Protein AF-A0A947NIG0-F1 (afdb_monomer_lite)

Sequence (132 aa):
MKEMLMEQLEGLLTDTSHSRRLARRLVVLAGCLAEGPMPEEMQHQLTSLSRLMVLQDILDPLTESLNRMAYKIGYANSEQAQMRDSSPEIVAILGQIEEVRRQMAEIDPINFAEIITWVISLARGQKLWLRK

Structure (mmCIF, N/CA/C/O backbone):
data_AF-A0A947NIG0-F1
#
_entry.id   AF-A0A947NIG0-F1
#
loop_
_atom_site.group_PDB
_atom_site.id
_atom_site.type_symbol
_atom_site.label_atom_id
_atom_site.label_alt_id
_atom_site.label_comp_id
_atom_site.label_asym_id
_atom_site.label_entity_id
_atom_site.label_seq_id
_atom_site.pdbx_PDB_ins_code
_atom_site.Cartn_x
_atom_site.Cartn_y
_atom_site.Cartn_z
_atom_site.occupancy
_atom_site.B_iso_or_equiv
_atom_site.auth_seq_id
_atom_site.auth_comp_id
_atom_site.auth_asym_id
_atom_site.auth_atom_id
_atom_site.pdbx_PDB_model_num
ATOM 1 N N . MET A 1 1 ? -23.996 1.587 4.424 1.00 58.38 1 MET A N 1
ATOM 2 C CA . MET A 1 1 ? -22.710 2.091 4.968 1.00 58.38 1 MET A CA 1
ATOM 3 C C . MET A 1 1 ? -22.131 1.144 6.019 1.00 58.38 1 MET A C 1
ATOM 5 O O . MET A 1 1 ? -21.043 0.644 5.791 1.00 58.38 1 MET A O 1
ATOM 9 N N . LYS A 1 2 ? -22.851 0.814 7.104 1.00 59.34 2 LYS A N 1
ATOM 10 C CA . LYS A 1 2 ? -22.375 -0.157 8.115 1.00 59.34 2 LYS A CA 1
ATOM 11 C C . LYS A 1 2 ? -22.168 -1.582 7.576 1.00 59.34 2 LYS A C 1
ATOM 13 O O . LYS A 1 2 ? -21.161 -2.193 7.898 1.00 59.34 2 LYS A O 1
ATOM 18 N N . GLU A 1 3 ? -23.064 -2.069 6.715 1.00 59.12 3 GLU A N 1
ATOM 19 C CA . GLU A 1 3 ? -22.919 -3.389 6.067 1.00 59.12 3 GLU A CA 1
ATOM 20 C C . GLU A 1 3 ? -21.686 -3.451 5.151 1.00 59.12 3 GLU A C 1
ATOM 22 O O . GLU A 1 3 ? -20.898 -4.379 5.249 1.00 59.12 3 GLU A O 1
ATOM 27 N N . MET A 1 4 ? -21.430 -2.396 4.371 1.00 62.59 4 MET A N 1
ATOM 28 C CA . MET A 1 4 ? -20.229 -2.285 3.530 1.00 62.59 4 MET A CA 1
ATOM 29 C C . MET A 1 4 ? -18.931 -2.290 4.354 1.00 62.59 4 MET A C 1
ATOM 31 O O . MET A 1 4 ? -17.960 -2.931 3.971 1.00 62.59 4 MET A O 1
ATOM 35 N N . LEU A 1 5 ? -18.899 -1.591 5.495 1.00 62.72 5 LEU A N 1
ATOM 36 C CA . LEU A 1 5 ? -17.736 -1.597 6.393 1.00 62.72 5 LEU A CA 1
ATOM 37 C C . LEU A 1 5 ? -17.489 -2.990 6.989 1.00 62.72 5 LEU A C 1
ATOM 39 O O . LEU A 1 5 ? -16.338 -3.392 7.122 1.00 62.72 5 LEU A O 1
ATOM 43 N N . MET A 1 6 ? -18.558 -3.723 7.307 1.00 63.03 6 MET A N 1
ATOM 44 C CA . MET A 1 6 ? -18.499 -5.091 7.822 1.00 63.03 6 MET A CA 1
ATOM 45 C C . MET A 1 6 ? -17.961 -6.066 6.762 1.00 63.03 6 MET A C 1
ATOM 47 O O . MET A 1 6 ? -17.028 -6.805 7.057 1.00 63.03 6 MET A O 1
ATOM 51 N N . GLU A 1 7 ? -18.432 -5.976 5.515 1.00 67.62 7 GLU A N 1
ATOM 52 C CA . GLU A 1 7 ? -17.905 -6.759 4.383 1.00 67.62 7 GLU A CA 1
ATOM 53 C C . GLU A 1 7 ? -16.418 -6.477 4.112 1.00 67.62 7 GLU A C 1
ATOM 55 O O . GLU A 1 7 ? -15.645 -7.392 3.825 1.00 67.62 7 GLU A O 1
ATOM 60 N N . GLN A 1 8 ? -15.978 -5.215 4.216 1.00 60.84 8 GLN A N 1
ATOM 61 C CA . GLN A 1 8 ? -14.556 -4.880 4.063 1.00 60.84 8 GLN A CA 1
ATOM 62 C C . GLN A 1 8 ? -13.699 -5.464 5.196 1.00 60.84 8 GLN A C 1
ATOM 64 O O . GLN A 1 8 ? -12.554 -5.840 4.947 1.00 60.84 8 GLN A O 1
ATOM 69 N N . LEU A 1 9 ? -14.242 -5.550 6.414 1.00 64.31 9 LEU A N 1
ATOM 70 C CA . LEU A 1 9 ? -13.578 -6.109 7.595 1.00 64.31 9 LEU A CA 1
ATOM 71 C C . LEU A 1 9 ? -13.499 -7.640 7.543 1.00 64.31 9 LEU A C 1
ATOM 73 O O . LEU A 1 9 ? -12.449 -8.207 7.835 1.00 64.31 9 LEU A O 1
ATOM 77 N N . GLU A 1 10 ? -14.573 -8.305 7.117 1.00 64.62 10 GLU A N 1
ATOM 78 C CA . GLU A 1 10 ? -14.578 -9.748 6.856 1.00 64.62 10 GLU A CA 1
ATOM 79 C C . GLU A 1 10 ? -13.604 -10.097 5.731 1.00 64.62 10 GLU A C 1
ATOM 81 O O . GLU A 1 10 ? -12.760 -10.977 5.891 1.00 64.62 10 GLU A O 1
ATOM 86 N N . GLY A 1 11 ? -13.621 -9.321 4.644 1.00 63.69 11 GLY A N 1
ATOM 87 C CA . GLY A 1 11 ? -12.671 -9.467 3.546 1.00 63.69 11 GLY A CA 1
ATOM 88 C C . GLY A 1 11 ? -11.210 -9.246 3.957 1.00 63.69 11 GLY A C 1
ATOM 89 O O . GLY A 1 11 ? -10.310 -9.750 3.293 1.00 63.69 11 GLY A O 1
ATOM 90 N N . LEU A 1 12 ? -10.961 -8.490 5.027 1.00 63.47 12 LEU A N 1
ATOM 91 C CA . LEU A 1 12 ? -9.640 -8.271 5.624 1.00 63.47 12 LEU A CA 1
ATOM 92 C C . LEU A 1 12 ? -9.141 -9.498 6.400 1.00 63.47 12 LEU A C 1
ATOM 94 O O . LEU A 1 12 ? -7.943 -9.763 6.419 1.00 63.47 12 LEU A O 1
ATOM 98 N N . LEU A 1 13 ? -10.059 -10.245 7.019 1.00 59.72 13 LEU A N 1
ATOM 99 C CA . LEU A 1 13 ? -9.762 -11.455 7.787 1.00 59.72 13 LEU A CA 1
ATOM 100 C C . LEU A 1 13 ? -9.614 -12.695 6.895 1.00 59.72 13 LEU A C 1
ATOM 102 O O . LEU A 1 13 ? -8.881 -13.614 7.251 1.00 59.72 13 LEU A O 1
ATOM 106 N N . THR A 1 14 ? -10.289 -12.729 5.743 1.00 59.00 14 THR A N 1
ATOM 107 C CA . THR A 1 14 ? -10.265 -13.881 4.826 1.00 59.00 14 THR A CA 1
ATOM 108 C C . THR A 1 14 ? -9.200 -13.795 3.735 1.00 59.00 14 THR A C 1
ATOM 110 O O . THR A 1 14 ? -8.807 -14.828 3.202 1.00 59.00 14 THR A O 1
ATOM 113 N N . ASP A 1 15 ? -8.747 -12.592 3.366 1.00 55.22 15 ASP A N 1
ATOM 114 C CA . ASP A 1 15 ? -7.927 -12.374 2.170 1.00 55.22 15 ASP A CA 1
ATOM 115 C C . ASP A 1 15 ? -6.534 -11.825 2.526 1.00 55.22 15 ASP A C 1
ATOM 117 O O . ASP A 1 15 ? -6.253 -10.628 2.455 1.00 55.22 15 ASP A O 1
ATOM 121 N N . THR A 1 16 ? -5.633 -12.724 2.925 1.00 54.06 16 THR A N 1
ATOM 122 C CA . THR A 1 16 ? -4.213 -12.428 3.202 1.00 54.06 16 THR A CA 1
ATOM 123 C C . THR A 1 16 ? -3.355 -12.343 1.933 1.00 54.06 16 THR A C 1
ATOM 125 O O . THR A 1 16 ? -2.162 -12.053 2.007 1.00 54.06 16 THR A O 1
ATOM 128 N N . SER A 1 17 ? -3.942 -12.589 0.756 1.00 51.47 17 SER A N 1
ATOM 129 C CA . SER A 1 17 ? -3.207 -12.884 -0.481 1.00 51.47 17 SER A CA 1
ATOM 130 C C . SER A 1 17 ? -2.858 -11.658 -1.344 1.00 51.47 17 SER A C 1
ATOM 132 O O . SER A 1 17 ? -1.958 -11.720 -2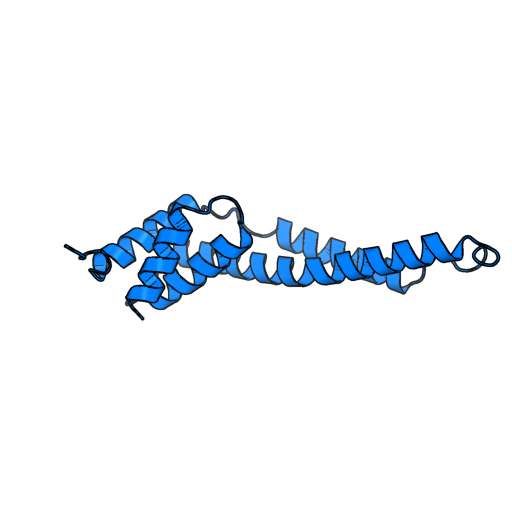.183 1.00 51.47 17 SER A O 1
ATOM 134 N N . HIS A 1 18 ? -3.512 -10.510 -1.126 1.00 55.91 18 HIS A N 1
ATOM 135 C CA . HIS A 1 18 ? -3.353 -9.318 -1.968 1.00 55.91 18 HIS A CA 1
ATOM 136 C C . HIS A 1 18 ? -3.023 -8.058 -1.155 1.00 55.91 18 HIS A C 1
ATOM 138 O O . HIS A 1 18 ? -3.906 -7.251 -0.849 1.00 55.91 18 HIS A O 1
ATOM 144 N N . SER A 1 19 ? -1.730 -7.841 -0.874 1.00 68.56 19 SER A N 1
ATOM 145 C CA . SER A 1 19 ? -1.227 -6.718 -0.055 1.00 68.56 19 SER A CA 1
ATOM 146 C C . SER A 1 19 ? -1.736 -5.338 -0.500 1.00 68.56 19 SER A C 1
ATOM 148 O O . SER A 1 19 ? -2.007 -4.485 0.339 1.00 68.56 19 SER A O 1
ATOM 150 N N . ARG A 1 20 ? -1.961 -5.125 -1.805 1.00 71.56 20 ARG A N 1
ATOM 151 C CA . ARG A 1 20 ? -2.493 -3.863 -2.354 1.00 71.56 20 ARG A CA 1
ATOM 152 C C . ARG A 1 20 ? -3.973 -3.629 -2.074 1.00 71.56 20 ARG A C 1
ATOM 154 O O . ARG A 1 20 ? -4.376 -2.507 -1.767 1.00 71.56 20 ARG A O 1
ATOM 161 N N . ARG A 1 21 ? -4.797 -4.675 -2.179 1.00 74.38 21 ARG A N 1
ATOM 162 C CA . ARG A 1 21 ? -6.225 -4.583 -1.831 1.00 74.38 21 ARG A CA 1
ATOM 163 C C . ARG A 1 21 ? -6.379 -4.393 -0.329 1.00 74.38 21 ARG A C 1
ATOM 165 O O . ARG A 1 21 ? -7.157 -3.544 0.091 1.00 74.38 21 ARG A O 1
ATOM 172 N N . LEU A 1 22 ? -5.583 -5.122 0.449 1.00 78.00 22 LEU A N 1
ATOM 173 C CA . LEU A 1 22 ? -5.493 -4.979 1.897 1.00 78.00 22 LEU A CA 1
ATOM 174 C C . LEU A 1 22 ? -5.129 -3.543 2.301 1.00 78.00 22 LEU A C 1
ATOM 176 O O . LEU A 1 22 ? -5.846 -2.931 3.086 1.00 78.00 22 LEU A O 1
ATOM 180 N N . ALA A 1 23 ? -4.077 -2.979 1.701 1.00 80.19 23 ALA A N 1
ATOM 181 C CA . ALA A 1 23 ? -3.630 -1.613 1.953 1.00 80.19 23 ALA A CA 1
ATOM 182 C C . ALA A 1 23 ? -4.735 -0.575 1.696 1.00 80.19 23 ALA A C 1
ATOM 184 O O . ALA A 1 23 ? -5.045 0.233 2.571 1.00 80.19 23 ALA A O 1
ATOM 185 N N . ARG A 1 24 ? -5.402 -0.655 0.533 1.00 82.50 24 ARG A N 1
ATOM 186 C CA . ARG A 1 24 ? -6.537 0.220 0.184 1.00 82.50 24 ARG A CA 1
ATOM 187 C C . ARG A 1 24 ? -7.672 0.113 1.201 1.00 82.50 24 ARG A C 1
ATOM 189 O O . ARG A 1 24 ? -8.195 1.135 1.637 1.00 82.50 24 ARG A O 1
ATOM 196 N N . ARG A 1 25 ? -8.041 -1.110 1.595 1.00 81.81 25 ARG A N 1
ATOM 197 C CA . ARG A 1 25 ? -9.091 -1.351 2.596 1.00 81.81 25 ARG A CA 1
ATOM 198 C C . ARG A 1 25 ? -8.741 -0.740 3.944 1.00 81.81 25 ARG A C 1
ATOM 200 O O . ARG A 1 25 ? -9.590 -0.084 4.532 1.00 81.81 25 ARG A O 1
ATOM 207 N N . LEU A 1 26 ? -7.505 -0.916 4.407 1.00 82.75 26 LEU A N 1
ATOM 208 C CA . LEU A 1 26 ? -7.053 -0.366 5.683 1.00 82.75 26 LEU A CA 1
ATOM 209 C C . LEU A 1 26 ? -7.099 1.161 5.700 1.00 82.75 26 LEU A C 1
ATOM 211 O O . LEU A 1 26 ? -7.625 1.721 6.653 1.00 82.75 26 LEU A O 1
ATOM 215 N N . VAL A 1 27 ? -6.634 1.828 4.639 1.00 84.19 27 VAL A N 1
ATOM 216 C CA . VAL A 1 27 ? -6.685 3.298 4.538 1.00 84.19 27 VAL A CA 1
ATOM 217 C C . VAL A 1 27 ? -8.131 3.805 4.536 1.00 84.19 27 VAL A C 1
ATOM 219 O O . VAL A 1 27 ? -8.456 4.742 5.264 1.00 84.19 27 VAL A O 1
ATOM 222 N N . VAL A 1 28 ? -9.022 3.167 3.769 1.00 84.25 28 VAL A N 1
ATOM 223 C CA . VAL A 1 28 ? -10.443 3.551 3.724 1.00 84.25 28 VAL A CA 1
ATOM 224 C C . VAL A 1 28 ? -11.123 3.318 5.075 1.00 84.25 28 VAL A C 1
ATOM 226 O O . VAL A 1 28 ? -11.818 4.203 5.569 1.00 84.25 28 VAL A O 1
ATOM 229 N N . LEU A 1 29 ? -10.907 2.158 5.702 1.00 82.06 29 LEU A N 1
ATOM 230 C CA . LEU A 1 29 ? -11.482 1.847 7.011 1.00 82.06 29 LEU A CA 1
ATOM 231 C C . LEU A 1 29 ? -10.958 2.784 8.097 1.00 82.06 29 LEU A C 1
ATOM 233 O O . LEU A 1 29 ? -11.755 3.282 8.883 1.00 82.06 29 LEU A O 1
ATOM 237 N N . ALA A 1 30 ? -9.657 3.072 8.112 1.00 82.94 30 ALA A N 1
ATOM 238 C CA . ALA A 1 30 ? -9.062 4.042 9.023 1.00 82.94 30 ALA A CA 1
ATOM 239 C C . ALA A 1 30 ? -9.730 5.417 8.891 1.00 82.94 30 ALA A C 1
ATOM 241 O O . ALA A 1 30 ? -10.160 5.986 9.889 1.00 82.94 30 ALA A O 1
ATOM 242 N N . GLY A 1 31 ? -9.888 5.917 7.661 1.00 82.00 31 GLY A N 1
ATOM 243 C CA . GLY A 1 31 ? -10.521 7.212 7.403 1.00 82.00 31 GLY A CA 1
ATOM 244 C C . GLY A 1 31 ? -12.012 7.258 7.749 1.00 82.00 31 GLY A C 1
ATOM 245 O O . GLY A 1 31 ? -12.503 8.291 8.192 1.00 82.00 31 GLY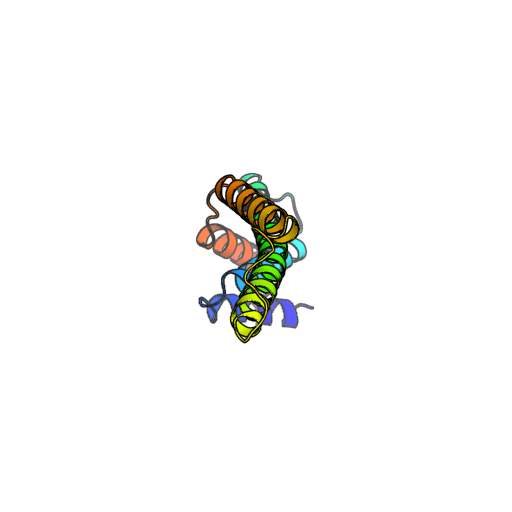 A O 1
ATOM 246 N N . CYS A 1 32 ? -12.744 6.154 7.578 1.00 79.88 32 CYS A N 1
ATOM 247 C CA . CYS A 1 32 ? -14.167 6.089 7.923 1.00 79.88 32 CYS A CA 1
ATOM 248 C C . CYS A 1 32 ? -14.429 5.876 9.421 1.00 79.88 32 CYS A C 1
ATOM 250 O O . CYS A 1 32 ? -15.478 6.288 9.912 1.00 79.88 32 CYS A O 1
ATOM 252 N N . LEU A 1 33 ? -13.527 5.192 10.129 1.00 76.62 33 LEU A N 1
ATOM 253 C CA . LEU A 1 33 ? -13.702 4.823 11.538 1.00 76.62 33 LEU A CA 1
ATOM 254 C C . LEU A 1 33 ? -13.035 5.809 12.510 1.00 76.62 33 LEU A C 1
ATOM 256 O O . LEU A 1 33 ? -13.325 5.774 13.707 1.00 76.62 33 LEU A O 1
ATOM 260 N N . ALA A 1 34 ? -12.147 6.680 12.027 1.00 73.00 34 ALA A N 1
ATOM 261 C CA . ALA A 1 34 ? -11.506 7.704 12.842 1.00 73.00 34 ALA A CA 1
ATOM 262 C C . ALA A 1 34 ? -12.484 8.853 13.161 1.00 73.00 34 ALA A C 1
ATOM 264 O O . ALA A 1 34 ? -12.598 9.822 12.419 1.00 73.00 34 ALA A O 1
ATOM 265 N N . GLU A 1 35 ? -13.185 8.753 14.293 1.00 66.88 35 GLU A N 1
ATOM 266 C CA . GLU A 1 35 ? -14.033 9.830 14.845 1.00 66.88 35 GLU A CA 1
ATOM 267 C C . GLU A 1 35 ? -13.261 10.804 15.764 1.00 66.88 35 GLU A C 1
ATOM 269 O O . GLU A 1 35 ? -13.836 11.755 16.291 1.00 66.88 35 GLU A O 1
ATOM 274 N N . GLY A 1 36 ? -11.956 10.589 15.967 1.00 70.62 36 GLY A N 1
ATOM 275 C CA . GLY A 1 36 ? -11.116 11.368 16.879 1.00 70.62 36 GLY A CA 1
ATOM 276 C C . GLY A 1 36 ? -9.665 11.500 16.405 1.00 70.62 36 GLY A C 1
ATOM 277 O O . GLY A 1 36 ? -9.330 11.024 15.318 1.00 70.62 36 GLY A O 1
ATOM 278 N N . PRO A 1 37 ? -8.795 12.151 17.201 1.00 71.00 37 PRO A N 1
ATOM 279 C CA . PRO A 1 37 ? -7.391 12.322 16.849 1.00 71.00 37 PRO A CA 1
ATOM 280 C C . PRO A 1 37 ? -6.718 10.955 16.699 1.00 71.00 37 PRO A C 1
ATOM 282 O O . PRO A 1 37 ? -6.730 10.130 17.615 1.00 71.00 37 PRO A O 1
ATOM 285 N N . MET A 1 38 ? -6.163 10.712 15.515 1.00 80.00 38 MET A N 1
ATOM 286 C CA . MET A 1 38 ? -5.456 9.478 15.202 1.00 80.00 38 MET A CA 1
ATOM 287 C C . MET A 1 38 ? -4.102 9.461 15.929 1.00 80.00 38 MET A C 1
ATOM 289 O O . MET A 1 38 ? -3.434 10.495 15.948 1.00 80.00 38 MET A O 1
ATOM 293 N N . PRO A 1 39 ? -3.675 8.323 16.512 1.00 86.69 39 PRO A N 1
ATOM 294 C CA . PRO A 1 39 ? -2.338 8.212 17.087 1.00 86.69 39 PRO A CA 1
ATOM 295 C C . PRO A 1 39 ? -1.267 8.562 16.047 1.00 86.69 39 PRO A C 1
ATOM 297 O O . PRO A 1 39 ? -1.365 8.112 14.904 1.00 86.69 39 PRO A O 1
ATOM 300 N N . GLU A 1 40 ? -0.245 9.328 16.439 1.00 85.00 40 GLU A N 1
ATOM 301 C CA . GLU A 1 40 ? 0.809 9.799 15.522 1.00 85.00 40 GLU A CA 1
ATOM 302 C C . GLU A 1 40 ? 1.504 8.641 14.792 1.00 85.00 40 GLU A C 1
ATOM 304 O O . GLU A 1 40 ? 1.755 8.718 13.592 1.00 85.00 40 GLU A O 1
ATOM 309 N N . GLU A 1 41 ? 1.728 7.524 15.486 1.00 86.50 41 GLU A N 1
ATOM 310 C CA . GLU A 1 41 ? 2.314 6.311 14.910 1.00 86.50 41 GLU A CA 1
ATOM 311 C C . GLU A 1 41 ? 1.430 5.701 13.810 1.00 86.50 41 GLU A C 1
ATOM 313 O O . GLU A 1 41 ? 1.915 5.388 12.722 1.00 86.50 41 GLU A O 1
ATOM 318 N N . MET A 1 42 ? 0.112 5.627 14.031 1.00 85.25 42 MET A N 1
ATOM 319 C CA . MET A 1 42 ? -0.842 5.163 13.015 1.00 85.25 42 MET A CA 1
ATOM 320 C C . MET A 1 42 ? -0.926 6.143 11.844 1.00 85.25 42 MET A C 1
ATOM 322 O O . MET A 1 42 ? -1.022 5.729 10.689 1.00 85.25 42 MET A O 1
ATOM 326 N N . GLN A 1 43 ? -0.850 7.446 12.121 1.00 86.94 43 GLN A N 1
ATOM 327 C CA . GLN A 1 43 ? -0.822 8.476 11.089 1.00 86.94 43 GLN A CA 1
ATOM 328 C C . GLN A 1 43 ? 0.402 8.348 10.194 1.00 86.94 43 GLN A C 1
ATOM 330 O O . GLN A 1 43 ? 0.274 8.393 8.967 1.00 86.94 43 GLN A O 1
ATOM 335 N N . HIS A 1 44 ? 1.566 8.136 10.795 1.00 87.62 44 HIS A N 1
ATOM 336 C CA . HIS A 1 44 ? 2.806 7.910 10.080 1.00 87.62 44 HIS A CA 1
ATOM 337 C C . HIS A 1 44 ? 2.726 6.640 9.224 1.00 87.62 44 HIS A C 1
ATOM 339 O O . HIS A 1 44 ? 2.932 6.693 8.011 1.00 87.62 44 HIS A O 1
ATOM 345 N N . GLN A 1 45 ? 2.315 5.515 9.815 1.00 88.19 45 GLN A N 1
ATOM 346 C CA . GLN A 1 45 ? 2.202 4.239 9.108 1.00 88.19 45 GLN A CA 1
ATOM 347 C C . GLN A 1 45 ? 1.190 4.284 7.948 1.00 88.19 45 GLN A C 1
ATOM 349 O O . GLN A 1 45 ? 1.481 3.779 6.863 1.00 88.19 45 GLN A O 1
ATOM 354 N N . LEU A 1 46 ? 0.025 4.919 8.123 1.00 87.12 46 LEU A N 1
ATOM 355 C CA . LEU A 1 46 ? -0.977 5.072 7.058 1.00 87.12 46 LEU A CA 1
ATOM 356 C C . LEU A 1 46 ? -0.525 6.034 5.955 1.00 87.12 46 LEU A C 1
ATOM 358 O O . LEU A 1 46 ? -0.868 5.832 4.787 1.00 87.12 46 LEU A O 1
ATOM 362 N N . THR A 1 47 ? 0.266 7.052 6.298 1.00 89.06 47 THR A N 1
ATOM 363 C CA . THR A 1 47 ? 0.880 7.958 5.318 1.00 89.06 47 THR A CA 1
ATOM 364 C C . THR A 1 47 ? 1.909 7.209 4.474 1.00 89.06 47 THR A C 1
ATOM 366 O O . THR A 1 47 ? 1.845 7.257 3.244 1.00 89.06 47 THR A O 1
ATOM 369 N N . SER A 1 48 ? 2.790 6.437 5.114 1.00 89.31 48 SER A N 1
ATOM 370 C CA . SER A 1 48 ? 3.758 5.560 4.446 1.00 89.31 48 SER A CA 1
ATOM 371 C C . SER A 1 48 ? 3.070 4.518 3.562 1.00 89.31 48 SER A C 1
ATOM 373 O O . SER A 1 48 ? 3.453 4.338 2.405 1.00 89.31 48 SER A O 1
ATOM 375 N N . LEU A 1 49 ? 1.987 3.905 4.046 1.00 87.69 49 LEU A N 1
ATOM 376 C CA . LEU A 1 49 ? 1.170 2.962 3.280 1.00 87.69 49 LEU A CA 1
ATOM 377 C C . LEU A 1 49 ? 0.518 3.613 2.053 1.00 87.69 49 LEU A C 1
ATOM 379 O O . LEU A 1 49 ? 0.547 3.043 0.963 1.00 87.69 49 LEU A O 1
ATOM 383 N N . SER A 1 50 ? -0.020 4.823 2.205 1.00 88.75 50 SER A N 1
ATOM 384 C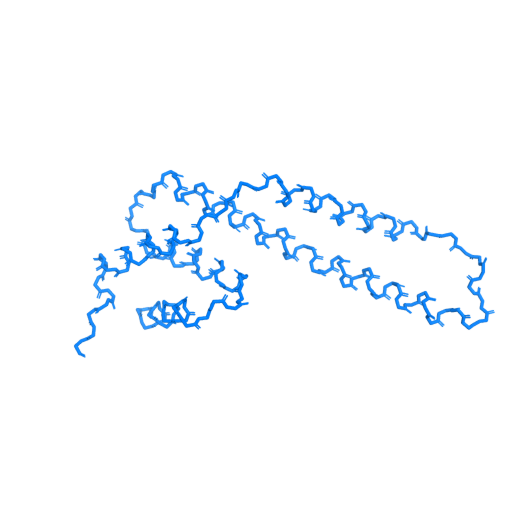 CA . SER A 1 50 ? -0.631 5.576 1.104 1.00 88.75 50 SER A CA 1
ATOM 385 C C . SER A 1 50 ? 0.403 5.972 0.048 1.00 88.75 50 SER A C 1
ATOM 387 O O . SER A 1 50 ? 0.163 5.803 -1.147 1.00 88.75 50 SER A O 1
ATOM 389 N N . ARG A 1 51 ? 1.587 6.434 0.472 1.00 89.69 51 ARG A N 1
ATOM 390 C CA . ARG A 1 51 ? 2.704 6.749 -0.431 1.00 89.69 51 ARG A CA 1
ATOM 391 C C . ARG A 1 51 ? 3.176 5.505 -1.186 1.00 89.69 51 ARG A C 1
ATOM 393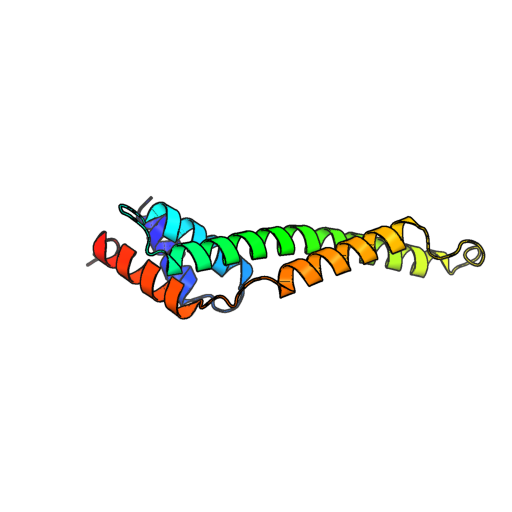 O O . ARG A 1 51 ? 3.369 5.569 -2.398 1.00 89.69 51 ARG A O 1
ATOM 400 N N . LEU A 1 52 ? 3.297 4.369 -0.496 1.00 87.75 52 LEU A N 1
ATOM 401 C CA . LEU A 1 52 ? 3.683 3.097 -1.107 1.00 87.75 52 LEU A CA 1
ATOM 402 C C . LEU A 1 52 ? 2.691 2.673 -2.195 1.00 87.75 52 LEU A C 1
ATOM 404 O O . LEU A 1 52 ? 3.106 2.250 -3.271 1.00 87.75 52 LEU A O 1
ATOM 408 N N . MET A 1 53 ? 1.390 2.820 -1.938 1.00 88.12 53 MET A N 1
ATOM 409 C CA . MET A 1 53 ? 0.347 2.510 -2.916 1.00 88.12 53 MET A CA 1
ATOM 410 C C . MET A 1 53 ? 0.457 3.371 -4.178 1.00 88.12 53 MET A C 1
ATOM 412 O O . MET A 1 53 ? 0.369 2.835 -5.278 1.00 88.12 53 MET A O 1
ATOM 416 N N . VAL A 1 54 ? 0.696 4.678 -4.032 1.00 89.00 54 VAL A N 1
ATOM 417 C CA . VAL A 1 54 ? 0.876 5.587 -5.177 1.00 89.00 54 VAL A CA 1
ATOM 418 C C . VAL A 1 54 ? 2.095 5.188 -6.008 1.00 89.00 54 VAL A C 1
ATOM 420 O O . VAL A 1 54 ? 2.005 5.113 -7.230 1.00 89.00 54 VAL A O 1
ATOM 423 N N . LEU A 1 55 ? 3.225 4.879 -5.366 1.00 87.12 55 LEU A N 1
ATOM 424 C CA . LEU A 1 55 ? 4.433 4.448 -6.079 1.00 87.12 55 LEU A CA 1
ATOM 425 C C . LEU A 1 55 ? 4.227 3.120 -6.815 1.00 87.12 55 LEU A C 1
ATOM 427 O O . LEU A 1 55 ? 4.691 2.968 -7.941 1.00 87.12 55 LEU A O 1
ATOM 431 N N . GLN A 1 56 ? 3.489 2.180 -6.223 1.00 86.50 56 GLN A N 1
ATOM 432 C CA . GLN A 1 56 ? 3.121 0.931 -6.893 1.00 86.50 56 GLN A CA 1
ATOM 433 C C . GLN A 1 56 ? 2.192 1.170 -8.093 1.00 86.50 56 GLN A C 1
ATOM 435 O O . GLN A 1 56 ? 2.391 0.559 -9.141 1.00 86.50 56 GLN A O 1
ATOM 440 N N . ASP A 1 57 ? 1.226 2.085 -7.970 1.00 87.69 57 ASP A N 1
ATOM 441 C CA . ASP A 1 57 ? 0.324 2.461 -9.066 1.00 87.69 57 ASP A CA 1
ATOM 442 C C . ASP A 1 57 ? 1.068 3.176 -10.218 1.00 87.69 57 ASP A C 1
ATOM 444 O O . ASP A 1 57 ? 0.621 3.116 -11.362 1.00 87.69 57 ASP A O 1
ATOM 448 N N . ILE A 1 58 ? 2.218 3.807 -9.945 1.00 88.06 58 ILE A N 1
ATOM 449 C CA . ILE A 1 58 ? 3.124 4.375 -10.962 1.00 88.06 58 ILE A CA 1
ATOM 450 C C . ILE A 1 58 ? 4.036 3.294 -11.568 1.00 88.06 58 ILE A C 1
ATOM 452 O O . ILE A 1 58 ? 4.294 3.301 -12.772 1.00 88.06 58 ILE A O 1
ATOM 456 N N . LEU A 1 59 ? 4.527 2.349 -10.764 1.00 87.25 59 LEU A N 1
ATOM 457 C CA . LEU A 1 59 ? 5.463 1.315 -11.212 1.00 87.25 59 LEU A CA 1
ATOM 458 C C . LEU A 1 59 ? 4.837 0.338 -12.219 1.00 87.25 59 LEU A C 1
ATOM 460 O O . LEU A 1 59 ? 5.497 -0.069 -13.179 1.00 87.25 59 LEU A O 1
ATOM 464 N N . ASP A 1 60 ? 3.577 -0.038 -12.003 1.00 86.19 60 ASP A N 1
ATOM 465 C CA . ASP A 1 60 ? 2.845 -0.974 -12.860 1.00 86.19 60 ASP A CA 1
ATOM 466 C C . ASP A 1 60 ? 2.788 -0.527 -14.339 1.00 86.19 60 ASP A C 1
ATOM 468 O O . ASP A 1 60 ? 3.255 -1.283 -15.200 1.00 86.19 60 ASP A O 1
ATOM 472 N N . PRO A 1 61 ? 2.303 0.685 -14.686 1.00 88.50 61 PRO A N 1
ATOM 473 C CA . PRO A 1 61 ? 2.253 1.138 -16.075 1.00 88.50 61 PRO A CA 1
ATOM 474 C C . PRO A 1 61 ? 3.643 1.358 -16.683 1.00 88.50 61 PRO A C 1
ATOM 476 O O . PRO A 1 61 ? 3.814 1.141 -17.886 1.00 88.50 61 PRO A O 1
ATOM 479 N N . LEU A 1 62 ? 4.650 1.745 -15.888 1.00 85.38 62 LEU A N 1
ATOM 480 C CA . LEU A 1 62 ? 6.037 1.855 -16.358 1.00 85.38 62 LEU A CA 1
ATOM 481 C C . LEU A 1 62 ? 6.596 0.486 -16.760 1.00 85.38 62 LEU A C 1
ATOM 483 O O . LEU A 1 62 ? 7.178 0.338 -17.835 1.00 85.38 62 LEU A O 1
ATOM 487 N N . THR A 1 63 ? 6.357 -0.532 -15.934 1.00 84.25 63 THR A N 1
ATOM 488 C CA . THR A 1 63 ? 6.790 -1.908 -16.202 1.00 84.25 63 THR A CA 1
ATOM 489 C C . THR A 1 63 ? 6.048 -2.500 -17.400 1.00 84.25 63 THR A C 1
ATOM 491 O O . THR A 1 63 ? 6.654 -3.144 -18.254 1.00 84.25 63 THR A O 1
ATOM 494 N N . GLU A 1 64 ? 4.743 -2.245 -17.522 1.00 85.94 64 GLU A N 1
ATOM 495 C CA . GLU A 1 64 ? 3.961 -2.685 -18.679 1.00 85.94 64 GLU A CA 1
ATOM 496 C C . GLU A 1 64 ? 4.425 -1.999 -19.975 1.00 85.94 64 GLU A C 1
ATOM 498 O O . GLU A 1 64 ? 4.528 -2.639 -21.023 1.00 85.94 64 GLU A O 1
ATOM 503 N N . SER A 1 65 ? 4.763 -0.708 -19.907 1.00 83.06 65 SER A N 1
ATOM 504 C CA . SER A 1 65 ? 5.316 0.046 -21.038 1.00 83.06 65 SER A CA 1
ATOM 505 C C . SER A 1 65 ? 6.674 -0.506 -21.469 1.00 83.06 65 SER A C 1
ATOM 507 O O . SER A 1 65 ? 6.886 -0.732 -22.662 1.00 83.06 65 SER A O 1
ATOM 509 N N . LEU A 1 66 ? 7.554 -0.810 -20.511 1.00 81.69 66 LEU A N 1
ATO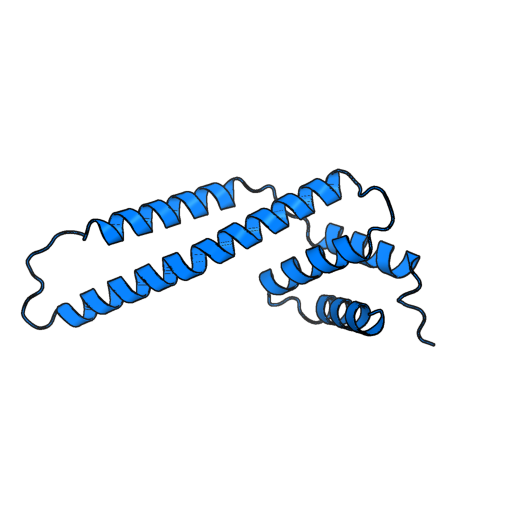M 510 C CA . LEU A 1 66 ? 8.837 -1.462 -20.768 1.00 81.69 66 LEU A CA 1
ATOM 511 C C . LEU A 1 66 ? 8.648 -2.837 -21.427 1.00 81.69 66 LEU A C 1
ATOM 513 O O . LEU A 1 66 ? 9.274 -3.115 -22.447 1.00 81.69 66 LEU A O 1
ATOM 517 N N . ASN A 1 67 ? 7.737 -3.666 -20.909 1.00 83.25 67 ASN A N 1
ATOM 518 C CA . ASN A 1 67 ? 7.430 -4.982 -21.476 1.00 83.25 67 ASN A CA 1
ATOM 519 C C . ASN A 1 67 ? 6.895 -4.879 -22.912 1.00 83.25 67 ASN A C 1
ATOM 521 O O . ASN A 1 67 ? 7.314 -5.641 -23.784 1.00 83.25 67 ASN A O 1
ATOM 525 N N . ARG A 1 68 ? 6.013 -3.909 -23.194 1.00 82.31 68 ARG A N 1
ATOM 526 C CA . ARG A 1 68 ? 5.510 -3.644 -24.553 1.00 82.31 68 ARG A CA 1
ATOM 527 C C . ARG A 1 68 ? 6.627 -3.225 -25.511 1.00 82.31 68 ARG A C 1
ATOM 529 O O . ARG A 1 68 ? 6.630 -3.657 -26.662 1.00 82.31 68 ARG A O 1
ATOM 536 N N . MET A 1 69 ? 7.571 -2.402 -25.058 1.00 78.25 69 MET A N 1
ATOM 537 C CA . MET A 1 69 ? 8.734 -2.000 -25.857 1.00 78.25 69 MET A CA 1
ATOM 538 C C . MET A 1 69 ? 9.701 -3.159 -26.099 1.00 78.25 69 MET A C 1
ATOM 540 O O . MET A 1 69 ? 10.097 -3.387 -27.240 1.00 78.25 69 MET A O 1
ATOM 544 N N . ALA A 1 70 ? 10.007 -3.943 -25.067 1.00 73.75 70 ALA A N 1
ATOM 545 C CA . ALA A 1 70 ? 10.845 -5.132 -25.183 1.00 73.75 70 ALA A CA 1
ATOM 546 C C . ALA A 1 70 ? 10.240 -6.165 -26.149 1.00 73.75 70 ALA A C 1
ATOM 548 O O . ALA A 1 70 ? 10.947 -6.720 -26.989 1.00 73.75 70 ALA A O 1
ATOM 549 N N . TYR A 1 71 ? 8.920 -6.367 -26.099 1.00 72.25 71 TYR A N 1
ATOM 550 C CA . TYR A 1 71 ? 8.205 -7.245 -27.025 1.00 72.25 71 TYR A CA 1
ATOM 551 C C . TYR A 1 71 ? 8.278 -6.751 -28.477 1.00 72.25 71 TYR A C 1
ATOM 553 O O . TYR A 1 71 ? 8.529 -7.540 -29.385 1.00 72.25 71 TYR A O 1
ATOM 561 N N . LYS A 1 72 ? 8.120 -5.439 -28.713 1.00 67.25 72 LYS A N 1
ATOM 562 C CA . LYS A 1 72 ? 8.272 -4.839 -30.051 1.00 67.25 72 LYS A CA 1
ATOM 563 C C . LYS A 1 72 ? 9.683 -5.019 -30.612 1.00 67.25 72 LYS A C 1
ATOM 565 O O . LYS A 1 72 ? 9.816 -5.313 -31.794 1.00 67.25 72 LYS A O 1
ATOM 570 N N . ILE A 1 73 ? 10.716 -4.900 -29.776 1.00 64.00 73 ILE A N 1
ATOM 571 C CA . ILE A 1 73 ? 12.107 -5.174 -30.171 1.00 64.00 73 ILE A CA 1
ATOM 572 C C . ILE A 1 73 ? 12.292 -6.664 -30.490 1.00 64.00 73 ILE A C 1
ATOM 574 O O . ILE A 1 73 ? 12.880 -7.003 -31.512 1.00 64.00 73 ILE A O 1
ATOM 578 N N . GLY A 1 74 ? 11.726 -7.558 -29.671 1.00 57.75 74 GLY A N 1
ATOM 579 C CA . GLY A 1 74 ? 11.757 -9.005 -29.901 1.00 57.75 74 GLY A CA 1
ATOM 580 C C . GLY A 1 74 ? 11.106 -9.444 -31.220 1.00 57.75 74 GLY A C 1
ATOM 581 O O . GLY A 1 74 ? 11.590 -10.386 -31.841 1.00 57.75 74 GLY A O 1
ATOM 582 N N . TYR A 1 75 ? 10.066 -8.736 -31.677 1.00 51.78 75 TYR A N 1
ATOM 583 C CA . TYR A 1 75 ? 9.405 -8.965 -32.971 1.00 51.78 75 TYR A CA 1
ATOM 584 C C . TYR A 1 75 ? 10.069 -8.243 -34.154 1.00 51.78 75 TYR A C 1
ATOM 586 O O . TYR A 1 75 ? 9.976 -8.719 -35.280 1.00 51.78 75 TYR A O 1
ATOM 594 N N . ALA A 1 76 ? 10.758 -7.121 -33.928 1.00 50.75 76 ALA A N 1
ATOM 595 C CA . ALA A 1 76 ? 11.474 -6.387 -34.978 1.00 50.75 76 ALA A CA 1
ATOM 596 C C . ALA A 1 76 ? 12.772 -7.085 -35.440 1.00 50.75 76 ALA A C 1
ATOM 598 O O . ALA A 1 76 ? 13.373 -6.689 -36.439 1.00 50.75 76 ALA A O 1
ATOM 599 N N . ASN A 1 77 ? 13.194 -8.143 -34.739 1.00 50.72 77 ASN A N 1
ATOM 600 C CA . ASN A 1 77 ? 14.392 -8.923 -35.053 1.00 50.72 77 ASN A CA 1
ATOM 601 C C . ASN A 1 77 ? 14.264 -9.818 -36.301 1.00 50.72 77 ASN A C 1
ATOM 603 O O . ASN A 1 77 ? 15.253 -10.432 -36.700 1.00 50.72 77 ASN A O 1
ATOM 607 N N . SER A 1 78 ? 13.104 -9.867 -36.962 1.00 50.78 78 SER A N 1
ATOM 608 C CA . SER A 1 78 ? 13.011 -10.340 -38.344 1.00 50.78 78 SER A CA 1
ATOM 609 C C . SER A 1 78 ? 13.200 -9.158 -39.305 1.00 50.78 78 SER A C 1
ATOM 611 O O . SER A 1 78 ? 12.274 -8.400 -39.577 1.00 50.78 78 SER A O 1
ATOM 613 N N . GLU A 1 79 ? 14.428 -9.043 -39.812 1.00 48.94 79 GLU A N 1
ATOM 614 C CA . GLU A 1 79 ? 14.829 -8.411 -41.082 1.00 48.94 79 GLU A CA 1
ATOM 615 C C . GLU A 1 79 ? 15.346 -6.956 -41.105 1.00 48.94 79 GLU A C 1
ATOM 617 O O . GLU A 1 79 ? 16.057 -6.646 -42.059 1.00 48.94 79 GLU A O 1
ATOM 622 N N . GLN A 1 80 ? 15.146 -6.073 -40.106 1.00 49.66 80 GLN A N 1
ATOM 623 C CA . GLN A 1 80 ? 15.681 -4.681 -40.204 1.00 49.66 80 GLN A CA 1
ATOM 624 C C . GLN A 1 80 ? 16.255 -4.029 -38.919 1.00 49.66 80 GLN A C 1
ATOM 626 O O . GLN A 1 80 ? 16.689 -2.879 -38.957 1.00 49.66 80 GLN A O 1
ATOM 631 N N . ALA A 1 81 ? 16.336 -4.727 -37.784 1.00 48.59 81 ALA A N 1
ATOM 632 C CA . ALA A 1 81 ? 16.621 -4.110 -36.475 1.00 48.59 81 ALA A CA 1
ATOM 633 C C . ALA A 1 81 ? 18.108 -3.998 -36.052 1.00 48.59 81 ALA A C 1
ATOM 635 O O . ALA A 1 81 ? 18.402 -3.978 -34.861 1.00 48.59 81 ALA A O 1
ATOM 636 N N . GLN A 1 82 ? 19.070 -3.908 -36.979 1.00 49.25 82 GLN A N 1
ATOM 637 C CA . GLN A 1 82 ? 20.497 -3.750 -36.617 1.00 49.25 82 GLN A CA 1
ATOM 638 C C . GLN A 1 82 ? 20.982 -2.295 -36.476 1.00 49.25 82 GLN A C 1
ATOM 640 O O . GLN A 1 82 ? 22.155 -2.066 -36.200 1.00 49.25 82 GLN A O 1
ATOM 645 N N . MET A 1 83 ? 20.112 -1.292 -36.606 1.00 45.50 83 MET A N 1
ATOM 646 C CA . MET A 1 83 ? 20.505 0.113 -36.447 1.00 45.50 83 MET A CA 1
ATOM 647 C C . MET A 1 83 ? 19.434 0.920 -35.717 1.00 45.50 83 MET A C 1
ATOM 649 O O . MET A 1 83 ? 18.624 1.592 -36.349 1.00 45.50 83 MET A O 1
ATOM 653 N N . ARG A 1 84 ? 19.439 0.872 -34.384 1.00 47.53 84 ARG A N 1
ATOM 654 C CA . ARG A 1 84 ? 19.228 2.040 -33.512 1.00 47.53 84 ARG A CA 1
ATOM 655 C C . ARG A 1 84 ? 19.383 1.593 -32.068 1.00 47.53 84 ARG A C 1
ATOM 657 O O . ARG A 1 84 ? 18.542 0.876 -31.535 1.00 47.53 84 ARG A O 1
ATOM 664 N N . ASP A 1 85 ? 20.505 2.015 -31.502 1.00 48.84 85 ASP A N 1
ATOM 665 C CA . ASP A 1 85 ? 20.847 2.004 -30.088 1.00 48.84 85 ASP A CA 1
ATOM 666 C C . ASP A 1 85 ? 19.630 2.153 -29.180 1.00 48.84 85 ASP A C 1
ATOM 668 O O . ASP A 1 85 ? 18.725 2.930 -29.494 1.00 48.84 85 ASP A O 1
ATOM 672 N N . SER A 1 86 ? 19.651 1.430 -28.054 1.00 56.22 86 SER A N 1
ATOM 673 C CA . SER A 1 86 ? 18.974 1.746 -26.791 1.00 56.22 86 SER A CA 1
ATOM 674 C C . SER A 1 86 ? 18.121 3.006 -26.885 1.00 56.22 86 SER A C 1
ATOM 676 O O . SER A 1 86 ? 18.606 4.104 -26.608 1.00 56.22 86 SER A O 1
ATOM 678 N N . SER A 1 87 ? 16.885 2.862 -27.378 1.00 66.00 87 SER A N 1
ATOM 679 C CA . SER A 1 87 ? 16.063 4.026 -27.703 1.00 66.00 87 SER A CA 1
ATOM 680 C C . SER A 1 87 ? 15.997 4.920 -26.459 1.00 66.00 87 SER A C 1
ATOM 682 O O . SER A 1 87 ? 15.766 4.388 -25.371 1.00 66.00 87 SER A O 1
ATOM 684 N N . PRO A 1 88 ? 16.234 6.240 -26.568 1.00 72.19 88 PRO A N 1
ATOM 685 C CA . PRO A 1 88 ? 16.335 7.134 -25.408 1.00 72.19 88 PRO A CA 1
ATOM 686 C C . PRO A 1 88 ? 15.099 7.059 -24.496 1.00 72.19 88 PRO A C 1
ATOM 688 O O . PRO A 1 88 ? 15.193 7.280 -23.293 1.00 72.19 88 PRO A O 1
ATOM 691 N N . GLU A 1 89 ? 13.956 6.656 -25.053 1.00 77.06 89 GLU A N 1
ATOM 692 C CA . GLU A 1 89 ? 12.715 6.348 -24.339 1.00 77.06 89 GLU A CA 1
ATOM 693 C C . GLU A 1 89 ? 12.834 5.164 -23.361 1.00 77.06 89 GLU A C 1
ATOM 695 O O . GLU A 1 89 ? 12.325 5.241 -22.246 1.00 77.06 89 GLU A O 1
ATOM 700 N N . ILE A 1 90 ? 13.540 4.087 -23.724 1.00 78.19 90 ILE A N 1
ATOM 701 C CA . ILE A 1 90 ? 13.754 2.919 -22.850 1.00 78.19 90 ILE A CA 1
ATOM 702 C C . ILE A 1 90 ? 14.657 3.302 -21.680 1.00 78.19 90 ILE A C 1
ATOM 704 O O . ILE A 1 90 ? 14.365 2.952 -20.539 1.00 78.19 90 ILE A O 1
ATOM 708 N N . VAL A 1 91 ? 15.720 4.065 -21.952 1.00 81.94 91 VAL A N 1
ATOM 709 C CA . VAL A 1 91 ? 16.622 4.586 -20.914 1.00 81.94 91 VAL A CA 1
ATOM 710 C C . VAL A 1 91 ? 15.862 5.509 -19.958 1.00 81.94 91 VAL A C 1
ATOM 712 O O . VAL A 1 91 ? 16.014 5.391 -18.744 1.00 81.94 91 VAL A O 1
ATOM 715 N N . ALA A 1 92 ? 14.983 6.370 -20.480 1.00 83.56 92 ALA A N 1
ATOM 716 C CA . ALA A 1 92 ? 14.144 7.239 -19.659 1.00 83.56 92 ALA A CA 1
ATOM 717 C C . ALA A 1 92 ? 13.175 6.448 -18.759 1.00 83.56 92 ALA A C 1
ATOM 719 O O . ALA A 1 92 ? 13.037 6.771 -17.580 1.00 83.56 92 ALA A O 1
ATOM 720 N N . ILE A 1 93 ? 12.533 5.396 -19.277 1.00 85.00 93 ILE A N 1
ATOM 721 C CA . ILE A 1 93 ? 11.603 4.560 -18.499 1.00 85.00 93 ILE A CA 1
ATOM 722 C C . ILE A 1 93 ? 12.335 3.744 -17.437 1.00 85.00 93 ILE A C 1
ATOM 724 O O . ILE A 1 93 ? 11.851 3.648 -16.312 1.00 85.00 93 ILE A O 1
ATOM 728 N N . LEU A 1 94 ? 13.509 3.193 -17.754 1.00 83.94 94 LEU A N 1
ATOM 729 C CA . LEU A 1 94 ? 14.343 2.509 -16.766 1.00 83.94 94 LEU A CA 1
ATOM 730 C C . LEU A 1 94 ? 14.764 3.460 -15.640 1.00 83.94 94 LEU A C 1
ATOM 732 O O . LEU A 1 94 ? 14.622 3.099 -14.476 1.00 83.94 94 LEU A O 1
ATOM 736 N N . GLY A 1 95 ? 15.163 4.693 -15.968 1.00 86.69 95 GLY A N 1
ATOM 737 C CA . GLY A 1 95 ? 15.468 5.718 -14.966 1.00 86.69 95 GLY A CA 1
ATOM 738 C C . GLY A 1 95 ? 14.269 6.060 -14.074 1.00 86.69 95 GLY A C 1
ATOM 739 O O . GLY A 1 95 ? 14.416 6.185 -12.862 1.00 86.69 95 GLY A O 1
ATOM 740 N N . GLN A 1 96 ? 13.060 6.139 -14.641 1.00 87.94 96 GLN A N 1
ATOM 741 C CA . GLN A 1 96 ? 11.833 6.334 -13.856 1.00 87.94 96 GLN A CA 1
ATOM 742 C C . GLN A 1 96 ? 11.518 5.129 -12.956 1.00 87.94 96 GLN A C 1
ATOM 744 O O . GLN A 1 96 ? 11.108 5.312 -11.813 1.00 87.94 96 GLN A O 1
ATOM 749 N N . ILE A 1 97 ? 11.735 3.899 -13.432 1.00 87.75 97 ILE A N 1
ATOM 750 C CA . ILE A 1 97 ? 11.550 2.680 -12.630 1.00 87.75 97 ILE A CA 1
ATOM 751 C C . ILE A 1 97 ? 12.548 2.633 -11.467 1.00 87.75 97 ILE A C 1
ATOM 753 O O . ILE A 1 97 ? 12.161 2.303 -10.346 1.00 87.75 97 ILE A O 1
ATOM 757 N N . GLU A 1 98 ? 13.818 2.952 -11.713 1.00 88.50 98 GLU A N 1
ATOM 758 C CA . GLU A 1 98 ? 14.851 3.006 -10.674 1.00 88.50 98 GLU A CA 1
ATOM 759 C C . GLU A 1 98 ? 14.539 4.072 -9.624 1.00 88.50 98 GLU A C 1
ATOM 761 O O . GLU A 1 98 ? 14.621 3.794 -8.428 1.00 88.50 98 GLU A O 1
ATOM 766 N N . GLU A 1 99 ? 14.100 5.253 -10.058 1.00 90.19 99 GLU A N 1
ATOM 767 C CA . GLU A 1 99 ? 13.677 6.332 -9.169 1.00 90.19 99 GLU A CA 1
ATOM 768 C C . GLU A 1 99 ? 12.500 5.904 -8.283 1.00 90.19 99 GLU A C 1
ATOM 770 O O . GLU A 1 99 ? 12.552 6.050 -7.062 1.00 90.19 99 GLU A O 1
ATOM 775 N N . VAL A 1 100 ? 11.461 5.303 -8.872 1.00 88.44 100 VAL A N 1
ATOM 776 C CA . VAL A 1 100 ? 10.306 4.796 -8.117 1.00 88.44 100 VAL A CA 1
ATOM 777 C C . VAL A 1 100 ? 10.735 3.710 -7.129 1.00 88.44 100 VAL A C 1
ATOM 779 O O . VAL A 1 100 ? 10.307 3.730 -5.977 1.00 88.44 100 VAL A O 1
ATOM 782 N N . ARG A 1 101 ? 11.627 2.792 -7.523 1.00 87.69 101 ARG A N 1
ATOM 783 C CA . ARG A 1 101 ? 12.164 1.761 -6.618 1.00 87.69 101 ARG A CA 1
ATOM 784 C C . ARG A 1 101 ? 12.975 2.355 -5.471 1.00 87.69 101 ARG A C 1
ATOM 786 O O . ARG A 1 101 ? 12.841 1.873 -4.348 1.00 87.69 101 ARG A O 1
ATOM 793 N N . ARG A 1 102 ? 13.775 3.397 -5.721 1.00 90.12 102 ARG A N 1
ATOM 794 C CA . ARG A 1 102 ? 14.502 4.114 -4.665 1.00 90.12 102 ARG A CA 1
ATOM 795 C C . ARG A 1 102 ? 13.527 4.748 -3.680 1.00 90.12 102 ARG A C 1
ATOM 797 O O . ARG A 1 102 ? 13.642 4.514 -2.484 1.00 90.12 102 ARG A O 1
ATOM 804 N N . GLN A 1 103 ? 12.520 5.460 -4.181 1.00 87.56 103 GLN A N 1
ATOM 805 C CA . GLN A 1 103 ? 11.492 6.067 -3.334 1.00 87.56 103 GLN A CA 1
ATOM 806 C C . GLN A 1 103 ? 10.700 5.026 -2.536 1.00 87.56 103 GLN A C 1
ATOM 808 O O . GLN A 1 103 ? 10.311 5.306 -1.410 1.00 87.56 103 GLN A O 1
ATOM 813 N N . MET A 1 104 ? 10.472 3.825 -3.081 1.00 85.31 104 MET A N 1
ATOM 814 C CA . MET A 1 104 ? 9.850 2.720 -2.342 1.00 85.31 104 MET A CA 1
ATOM 815 C C . MET A 1 104 ? 10.762 2.161 -1.243 1.00 85.31 104 MET A C 1
ATOM 817 O O . MET A 1 104 ? 10.256 1.750 -0.205 1.00 85.31 104 MET A O 1
ATOM 821 N N . ALA A 1 105 ? 12.080 2.140 -1.455 1.00 85.75 105 ALA A N 1
ATOM 822 C CA . ALA A 1 105 ? 13.052 1.691 -0.457 1.00 85.75 105 ALA A CA 1
ATOM 823 C C . ALA A 1 105 ? 13.234 2.692 0.699 1.00 85.75 105 ALA A C 1
ATOM 825 O O . ALA A 1 105 ? 13.621 2.294 1.792 1.00 85.75 105 ALA A O 1
ATOM 826 N N . GLU A 1 106 ? 12.937 3.971 0.465 1.00 90.19 106 GLU A N 1
ATOM 827 C CA . GLU A 1 106 ? 12.926 5.030 1.484 1.00 90.19 106 GLU A CA 1
ATOM 828 C C . GLU A 1 106 ? 11.660 5.025 2.356 1.00 90.19 106 GLU A C 1
ATOM 830 O O . GLU A 1 106 ? 11.568 5.806 3.300 1.00 90.19 106 GLU A O 1
ATOM 835 N N . ILE A 1 107 ? 10.659 4.195 2.040 1.00 86.50 107 ILE A N 1
ATOM 836 C CA . ILE A 1 107 ? 9.441 4.102 2.847 1.00 86.50 107 ILE A CA 1
ATOM 837 C C . ILE A 1 107 ? 9.717 3.262 4.089 1.00 86.50 107 ILE A C 1
ATOM 839 O O . ILE A 1 107 ? 10.173 2.122 3.998 1.00 86.50 107 ILE A O 1
ATOM 843 N N . ASP A 1 108 ? 9.372 3.824 5.244 1.00 84.00 108 ASP A N 1
ATOM 844 C CA . ASP A 1 108 ? 9.494 3.146 6.526 1.00 84.00 108 ASP A CA 1
ATOM 845 C C . ASP A 1 108 ? 8.713 1.825 6.568 1.00 84.00 108 ASP A C 1
ATOM 847 O O . ASP A 1 108 ? 7.647 1.702 5.950 1.00 84.00 108 ASP A O 1
ATOM 851 N N . PRO A 1 109 ? 9.204 0.825 7.320 1.00 80.94 109 PRO A N 1
ATOM 852 C CA . PRO A 1 109 ? 8.528 -0.456 7.444 1.00 80.94 109 PRO A CA 1
ATOM 853 C C . PRO A 1 109 ? 7.114 -0.275 8.005 1.00 80.94 109 PRO A C 1
ATOM 855 O O . PRO A 1 109 ? 6.898 0.372 9.028 1.00 80.94 109 PRO A O 1
ATOM 858 N N . ILE A 1 110 ? 6.140 -0.887 7.333 1.00 83.75 110 ILE A N 1
ATOM 859 C CA . ILE A 1 110 ? 4.726 -0.791 7.699 1.00 83.75 110 ILE A CA 1
ATOM 860 C C . ILE A 1 110 ? 4.328 -2.029 8.498 1.00 83.75 110 ILE A C 1
ATOM 862 O O . ILE A 1 110 ? 4.388 -3.155 7.994 1.00 83.75 110 ILE A O 1
ATOM 866 N N . ASN A 1 111 ? 3.859 -1.825 9.728 1.00 84.25 111 ASN A N 1
ATOM 867 C CA . ASN A 1 111 ? 3.353 -2.900 10.568 1.00 84.25 111 ASN A CA 1
ATOM 868 C C . ASN A 1 111 ? 1.857 -3.149 10.314 1.00 84.25 111 ASN A C 1
ATOM 870 O O . ASN A 1 111 ? 0.981 -2.621 10.996 1.00 84.25 111 ASN A O 1
ATOM 874 N N . PHE A 1 112 ? 1.547 -3.998 9.332 1.00 79.44 112 PHE A N 1
ATOM 875 C CA . PHE A 1 112 ? 0.158 -4.328 8.991 1.00 79.44 112 PHE A CA 1
ATOM 876 C C . PHE A 1 112 ? -0.635 -4.913 10.166 1.00 79.44 112 PHE A C 1
ATOM 878 O O . PHE A 1 112 ? -1.825 -4.634 10.283 1.00 79.44 112 PHE A O 1
ATOM 885 N N . ALA A 1 113 ? -0.004 -5.700 11.043 1.00 80.19 113 ALA A N 1
ATOM 886 C CA . ALA A 1 113 ? -0.686 -6.307 12.187 1.00 80.19 113 ALA A CA 1
ATOM 887 C C . ALA A 1 113 ? -1.185 -5.248 13.181 1.00 80.19 113 ALA A C 1
ATOM 889 O O . ALA A 1 113 ? -2.285 -5.366 13.728 1.00 80.19 113 ALA A O 1
ATOM 890 N N . GLU A 1 114 ? -0.397 -4.196 13.376 1.00 82.12 114 GLU A N 1
ATOM 891 C CA . GLU A 1 114 ? -0.728 -3.084 14.258 1.00 82.12 114 GLU A CA 1
ATOM 892 C C . GLU A 1 114 ? -1.869 -2.238 13.691 1.00 82.12 114 GLU A C 1
ATOM 894 O O . GLU A 1 114 ? -2.874 -2.034 14.374 1.00 82.12 114 GLU A O 1
ATOM 899 N N . ILE A 1 115 ? -1.789 -1.873 12.405 1.00 83.25 115 ILE A N 1
ATOM 900 C CA . ILE A 1 115 ? -2.858 -1.146 11.703 1.00 83.25 115 ILE A CA 1
ATOM 901 C C . ILE A 1 115 ? -4.165 -1.948 11.741 1.00 83.25 115 ILE A C 1
ATOM 903 O O . ILE A 1 115 ? -5.220 -1.397 12.051 1.00 83.25 115 ILE A O 1
ATOM 907 N N . ILE A 1 116 ? -4.119 -3.256 11.459 1.00 82.06 116 ILE A N 1
ATOM 908 C CA . ILE A 1 116 ? -5.300 -4.132 11.503 1.00 82.06 116 ILE A C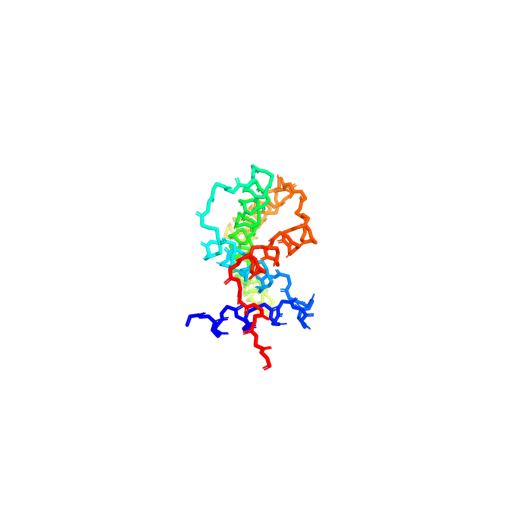A 1
ATOM 909 C C . ILE A 1 116 ? -5.900 -4.153 12.912 1.00 82.06 116 ILE A C 1
ATOM 911 O O . ILE A 1 116 ? -7.109 -3.979 13.070 1.00 82.06 116 ILE A O 1
ATOM 915 N N . THR A 1 117 ? -5.072 -4.335 13.942 1.00 83.62 117 THR A N 1
ATOM 916 C CA . THR A 1 117 ? -5.529 -4.377 15.339 1.00 83.62 117 THR A CA 1
ATOM 917 C C . THR A 1 117 ? -6.167 -3.054 15.752 1.00 83.62 117 THR A C 1
ATOM 919 O O . THR A 1 117 ? -7.237 -3.044 16.369 1.00 83.62 117 THR A O 1
ATOM 922 N N . TRP A 1 118 ? -5.561 -1.936 15.358 1.00 85.56 118 TRP A N 1
ATOM 923 C CA . TRP A 1 118 ? -6.088 -0.605 15.614 1.00 85.56 118 TRP A CA 1
ATOM 924 C C . TRP A 1 118 ? -7.431 -0.378 14.900 1.00 85.56 118 TRP A C 1
ATOM 926 O O . TRP A 1 118 ? -8.416 -0.030 15.554 1.00 85.56 118 TRP A O 1
ATOM 936 N N . VAL A 1 119 ? -7.537 -0.692 13.605 1.00 82.44 119 VAL A N 1
ATOM 937 C CA . VAL A 1 119 ? -8.795 -0.603 12.835 1.00 82.44 119 VAL A CA 1
ATOM 938 C C . VAL A 1 119 ? -9.901 -1.474 13.448 1.00 82.44 119 VAL A C 1
ATOM 940 O O . VAL A 1 119 ? -11.044 -1.030 13.574 1.00 82.44 119 VAL A O 1
ATOM 943 N N . ILE A 1 120 ? -9.581 -2.693 13.895 1.00 80.75 120 ILE A N 1
ATOM 944 C CA . ILE A 1 120 ? -10.537 -3.568 14.593 1.00 80.75 120 ILE A CA 1
ATOM 945 C C . ILE A 1 120 ? -10.989 -2.939 15.917 1.00 80.75 120 ILE A C 1
ATOM 947 O O . ILE A 1 120 ? -12.172 -3.015 16.259 1.00 80.75 120 ILE A O 1
ATOM 951 N N . SER A 1 121 ? -10.082 -2.311 16.670 1.00 81.62 121 SER A N 1
ATOM 952 C CA . SER A 1 121 ? -10.428 -1.650 17.933 1.00 81.62 121 SER A CA 1
ATOM 953 C C . SER A 1 121 ? -11.394 -0.476 17.723 1.00 81.62 121 SER A C 1
ATOM 955 O O . SER A 1 121 ? -12.382 -0.365 18.453 1.00 81.62 121 SER A O 1
ATOM 957 N N . LEU A 1 122 ? -11.196 0.312 16.660 1.00 80.69 122 LEU A N 1
ATOM 958 C CA . LEU A 1 122 ? -12.126 1.365 16.248 1.00 80.69 122 LEU A CA 1
ATOM 959 C C . LEU A 1 122 ? -13.494 0.794 15.853 1.00 80.69 122 LEU A C 1
ATOM 961 O O . LEU A 1 122 ? -14.531 1.268 16.319 1.00 80.69 122 LEU A O 1
ATOM 965 N N . ALA A 1 123 ? -13.511 -0.275 15.052 1.00 76.69 123 ALA A N 1
ATOM 966 C CA . ALA A 1 123 ? -14.752 -0.922 14.630 1.00 76.69 123 ALA A CA 1
ATOM 967 C C . ALA A 1 123 ? -15.562 -1.478 15.818 1.00 76.69 123 ALA A C 1
ATOM 969 O O . ALA A 1 123 ? -16.796 -1.401 15.833 1.00 76.69 123 ALA A O 1
ATOM 970 N N . ARG A 1 124 ? -14.878 -2.000 16.847 1.00 76.25 124 ARG A N 1
ATOM 971 C CA . ARG A 1 124 ? -15.504 -2.419 18.112 1.00 76.25 124 ARG A CA 1
ATOM 972 C C . ARG A 1 124 ? -16.076 -1.229 18.883 1.00 76.25 124 ARG A C 1
ATOM 974 O O . ARG A 1 124 ? -17.205 -1.323 19.364 1.00 76.25 124 ARG A O 1
ATOM 981 N N . GLY A 1 125 ? -15.345 -0.115 18.950 1.00 71.12 125 GLY A N 1
ATOM 982 C CA . GLY A 1 125 ? -15.800 1.128 19.583 1.00 71.12 125 GLY A CA 1
ATOM 983 C C . GLY A 1 125 ? -17.100 1.669 18.980 1.00 71.12 125 GLY A C 1
ATOM 984 O O . GLY A 1 125 ? -18.001 2.077 19.710 1.00 71.12 125 GLY A O 1
ATOM 985 N N . GLN A 1 126 ? -17.263 1.555 17.660 1.00 71.12 126 GLN A N 1
ATOM 986 C CA . GLN A 1 126 ? -18.468 1.994 16.946 1.00 71.12 126 GLN A CA 1
ATOM 987 C C . GLN A 1 126 ? -19.642 0.994 16.971 1.00 71.12 126 GLN A C 1
ATOM 989 O O . GLN A 1 126 ? -20.644 1.195 16.275 1.00 71.12 126 GLN A O 1
ATOM 994 N N . LYS A 1 127 ? -19.560 -0.095 17.756 1.00 65.12 127 LYS A N 1
ATOM 995 C CA . LYS A 1 127 ? -20.585 -1.159 17.818 1.00 65.12 127 LYS A CA 1
ATOM 996 C C . LYS A 1 127 ? -20.910 -1.786 16.452 1.00 65.12 127 LYS A C 1
ATOM 998 O O . LYS A 1 127 ? -21.986 -2.359 16.280 1.00 65.12 127 LYS A O 1
ATOM 1003 N N . LEU A 1 128 ? -19.993 -1.723 15.481 1.00 61.41 128 LEU A N 1
ATOM 1004 C CA . LEU A 1 128 ? -20.193 -2.349 14.168 1.00 61.41 128 LEU A CA 1
ATOM 1005 C C . LEU A 1 128 ? -20.275 -3.878 14.278 1.00 61.41 128 LEU A C 1
ATOM 1007 O O . LEU A 1 128 ? -20.902 -4.501 13.439 1.00 61.41 128 LEU A O 1
ATOM 1011 N N . TRP A 1 129 ? -19.724 -4.469 15.341 1.00 53.00 129 TRP A N 1
ATOM 1012 C CA . TRP A 1 129 ? -19.724 -5.915 15.604 1.00 53.00 129 TRP A CA 1
ATOM 1013 C C . TRP A 1 129 ? -20.953 -6.447 16.369 1.00 53.00 129 TRP A C 1
ATOM 1015 O O . TRP A 1 129 ? -20.978 -7.613 16.750 1.00 53.00 129 TRP A O 1
ATOM 1025 N N . LEU A 1 130 ? -21.992 -5.637 16.606 1.00 45.06 130 LEU A N 1
ATOM 1026 C CA . LEU A 1 130 ? -23.243 -6.123 17.206 1.00 45.06 130 LEU A CA 1
ATOM 1027 C C . LEU A 1 130 ? -24.232 -6.574 16.121 1.00 45.06 130 LEU A C 1
ATOM 1029 O O . LEU A 1 130 ? -25.225 -5.897 15.855 1.00 45.06 130 LEU A O 1
ATOM 1033 N N . ARG A 1 131 ? -23.995 -7.748 15.530 1.00 39.88 131 ARG A N 1
ATOM 1034 C CA . ARG A 1 131 ? -25.091 -8.574 15.006 1.00 39.88 131 ARG A CA 1
ATOM 1035 C C . ARG A 1 131 ? -25.227 -9.794 15.922 1.00 39.88 131 ARG A C 1
ATOM 1037 O O . ARG A 1 131 ? -24.287 -10.570 16.057 1.00 39.88 131 ARG A O 1
ATOM 1044 N N . LYS A 1 132 ? -26.361 -9.840 16.631 1.00 37.09 132 LYS A N 1
ATOM 1045 C CA . LYS A 1 132 ? -26.895 -11.034 17.299 1.00 37.09 132 LYS A CA 1
ATOM 1046 C C . LYS A 1 132 ? -27.110 -12.150 16.287 1.00 37.09 132 LYS A C 1
ATOM 1048 O O . LYS A 1 132 ? -27.470 -11.799 15.140 1.00 37.09 132 LYS A O 1
#

Secondary structure (DSSP, 8-state):
-HHHHHHHHHHHHH--S-HHHHHHHHHHHHHHH--SPPPHHHHHHHHHHHHHHHHHHHHHHHHHHHHHHHHHHHHHTTTTTTS--S-HHHHHHHHHHHHHHHHHHTSPPP-HHHHHHHHHHHHHHTTTT---

Radius of gyration: 21.17 Å; chains: 1; bounding box: 48×26×61 Å

pLDDT: mean 74.64, std 13.78, range [37.09, 90.19]

Foldseek 3Di:
DLVVLVVLLVCLVPPPDDVLSNLVSLLVLCVVLPPDDDPPVLVLLNVLSVLLNVLVVVLVVLVVVLVVVVVVLVVVPPDDPPDDPDPVVNVVSVVSNVVSVVVNVPRDDHDSVVSSVVSVVSCVVVVSVPDD